Protein AF-A0A840MZK1-F1 (afdb_monomer_lite)

Sequence (96 aa):
MARNSPESRLLETKAEVMKELGGIHPVAALTGADWKNVETWNRAATFPSRYFLVMFWALRRKRLSAPPELWGMVTPVERKQALSAMVSIQKDRLAS

Organism: NCBI:txid211460

Foldseek 3Di:
DDPLDPQAAEDEDPVSLQVLCPHQPSVCVQQVHDSVVSVVLNVDQADALVCCVSSQVSSVVVSYHYDCSNHVDDDPVVVVVVVVVVVVVVVVVVVD

pLDDT: mean 87.8, std 13.53, range [37.25, 97.75]

Radius of gyration: 17.37 Å; chains: 1; bounding box: 43×45×32 Å

Secondary structure (DSSP, 8-state):
-----TT-EE--SHHHHHHHTTSHHHHHHHHT--HHHHHHHHHSSS--GGGHHHHHHHHHHTTEE--GGGGTPPPHHHHHHHHHHHHHHHHHHH--

Structure (mmCIF, N/CA/C/O backbone):
data_AF-A0A840MZK1-F1
#
_entry.id   AF-A0A840MZK1-F1
#
loop_
_atom_site.group_PDB
_atom_site.id
_atom_site.type_symbol
_atom_site.label_atom_id
_atom_site.label_alt_id
_atom_site.label_comp_id
_atom_site.label_asym_id
_atom_site.label_entity_id
_atom_site.label_seq_id
_atom_site.pdbx_PDB_ins_code
_atom_site.Cartn_x
_atom_site.Cartn_y
_atom_site.Cartn_z
_atom_site.occupancy
_atom_site.B_iso_or_equiv
_atom_site.auth_seq_id
_atom_site.auth_comp_id
_atom_site.auth_asym_id
_atom_site.auth_atom_id
_atom_site.pdbx_PDB_model_num
ATOM 1 N N . MET A 1 1 ? -14.047 -6.148 14.757 1.00 37.25 1 MET A N 1
ATOM 2 C CA . MET A 1 1 ? -12.640 -5.695 14.721 1.00 37.25 1 MET A CA 1
ATOM 3 C C . MET A 1 1 ? -11.795 -6.903 14.356 1.00 37.25 1 MET A C 1
ATOM 5 O O . MET A 1 1 ? -11.864 -7.896 15.071 1.00 37.25 1 MET A O 1
ATOM 9 N N . ALA A 1 2 ? -11.150 -6.906 13.188 1.00 42.25 2 ALA A N 1
ATOM 10 C CA . ALA A 1 2 ? -10.387 -8.067 12.733 1.00 42.25 2 ALA A CA 1
ATOM 11 C C . ALA A 1 2 ? -9.230 -8.313 13.711 1.00 42.25 2 ALA A C 1
ATOM 13 O O . ALA A 1 2 ? -8.376 -7.451 13.892 1.00 42.25 2 ALA A O 1
ATOM 14 N N . ARG A 1 3 ? -9.251 -9.465 14.389 1.00 44.78 3 ARG A N 1
ATOM 15 C CA . ARG A 1 3 ? -8.148 -9.912 15.240 1.00 44.78 3 ARG A CA 1
ATOM 16 C C . ARG A 1 3 ? -6.948 -10.150 14.327 1.00 44.78 3 ARG A C 1
ATOM 18 O O . ARG A 1 3 ? -6.980 -11.083 13.528 1.00 44.78 3 ARG A O 1
ATOM 25 N N . ASN A 1 4 ? -5.936 -9.289 14.418 1.00 48.00 4 ASN A N 1
ATOM 26 C CA . ASN A 1 4 ? -4.612 -9.564 13.873 1.00 48.00 4 ASN A CA 1
ATOM 27 C C . ASN A 1 4 ? -4.172 -10.927 14.418 1.00 48.00 4 ASN A C 1
ATOM 29 O O . ASN A 1 4 ? -4.053 -11.099 15.631 1.00 48.00 4 ASN A O 1
ATOM 33 N N . SER A 1 5 ? -3.998 -11.913 13.539 1.00 48.94 5 SER A N 1
ATOM 34 C CA . SER A 1 5 ? -3.338 -13.155 13.925 1.00 48.94 5 SER A CA 1
ATOM 35 C C . SER A 1 5 ? -1.929 -12.804 14.420 1.00 48.94 5 SER A C 1
ATOM 37 O O . SER A 1 5 ? -1.244 -12.036 13.743 1.00 48.94 5 SER A O 1
ATOM 39 N N . PRO A 1 6 ? -1.468 -13.368 15.547 1.00 53.06 6 PRO A N 1
ATOM 40 C CA . PRO A 1 6 ? -0.172 -13.046 16.158 1.00 53.06 6 PRO A CA 1
ATOM 41 C C . PRO A 1 6 ? 1.058 -13.396 15.292 1.00 53.06 6 PRO A C 1
ATOM 43 O O . PRO A 1 6 ? 2.185 -13.180 15.718 1.00 53.06 6 PRO A O 1
ATOM 46 N N . GLU A 1 7 ? 0.865 -13.906 14.072 1.00 60.41 7 GLU A N 1
ATOM 47 C CA . GLU A 1 7 ? 1.929 -14.379 13.180 1.00 60.41 7 GLU A CA 1
ATOM 48 C C . GLU A 1 7 ? 2.213 -13.467 11.976 1.00 60.41 7 GLU A C 1
ATOM 50 O O . GLU A 1 7 ? 3.084 -13.799 11.171 1.00 60.41 7 GLU A O 1
ATOM 55 N N . SER A 1 8 ? 1.486 -12.352 11.799 1.00 70.06 8 SER A N 1
ATOM 56 C CA . SER A 1 8 ? 1.716 -11.445 10.666 1.00 70.06 8 SER A CA 1
ATOM 57 C C . SER A 1 8 ? 2.386 -10.139 11.076 1.00 70.06 8 SER A C 1
ATOM 59 O O . SER A 1 8 ? 1.806 -9.375 11.849 1.00 70.06 8 SER A O 1
ATOM 61 N N . ARG A 1 9 ? 3.566 -9.846 10.512 1.00 88.62 9 ARG A N 1
ATOM 62 C CA . ARG A 1 9 ? 4.244 -8.553 10.709 1.00 88.62 9 ARG A CA 1
ATOM 63 C C . ARG A 1 9 ? 3.429 -7.443 10.043 1.00 88.62 9 ARG A C 1
ATOM 65 O O . ARG A 1 9 ? 3.071 -7.551 8.867 1.00 88.62 9 ARG A O 1
ATOM 72 N N . LEU A 1 10 ? 3.148 -6.385 10.800 1.00 92.50 10 LEU A N 1
ATOM 73 C CA . LEU A 1 10 ? 2.492 -5.183 10.297 1.00 92.50 10 LEU A CA 1
ATOM 74 C C . LEU A 1 10 ? 3.534 -4.265 9.642 1.00 92.50 10 LEU A C 1
ATOM 76 O O . LEU A 1 10 ? 4.584 -4.010 10.224 1.00 92.50 10 LEU A O 1
ATOM 80 N N . LEU A 1 11 ? 3.251 -3.814 8.422 1.00 94.88 11 LEU A N 1
ATOM 81 C CA . LEU A 1 11 ? 4.041 -2.836 7.676 1.00 94.88 11 LEU A CA 1
ATOM 82 C C . LEU A 1 11 ? 3.382 -1.472 7.846 1.00 94.88 11 LEU A C 1
ATOM 84 O O . LEU A 1 11 ? 2.253 -1.283 7.396 1.00 94.88 11 LEU A O 1
ATOM 88 N N . GLU A 1 12 ? 4.062 -0.535 8.492 1.00 93.88 12 GLU A N 1
ATOM 89 C CA . GLU A 1 12 ? 3.473 0.754 8.876 1.00 93.88 12 GLU A CA 1
ATOM 90 C C . GLU A 1 12 ? 3.672 1.817 7.796 1.00 93.88 12 GLU A C 1
ATOM 92 O O . GLU A 1 12 ? 2.949 2.810 7.745 1.00 93.88 12 GLU A O 1
ATOM 97 N N . THR A 1 13 ? 4.622 1.593 6.884 1.00 94.19 13 THR A N 1
ATOM 98 C CA . THR A 1 13 ? 4.970 2.562 5.844 1.00 94.19 13 THR A CA 1
ATOM 99 C C . THR A 1 13 ? 4.831 2.003 4.430 1.00 94.19 13 THR A C 1
ATOM 101 O O . THR A 1 13 ? 5.039 0.818 4.158 1.00 94.19 13 THR A O 1
ATOM 104 N N . LYS A 1 14 ? 4.565 2.894 3.465 1.00 94.31 14 LYS A N 1
ATOM 105 C CA . LYS A 1 14 ? 4.574 2.529 2.038 1.00 94.31 14 LYS A CA 1
ATOM 106 C C . LYS A 1 14 ? 5.938 2.014 1.582 1.00 94.31 14 LYS A C 1
ATOM 108 O O . LYS A 1 14 ? 5.994 1.111 0.756 1.00 94.31 14 LYS A O 1
ATOM 113 N N . ALA A 1 15 ? 7.024 2.568 2.121 1.00 94.06 15 ALA A N 1
ATOM 114 C CA . ALA A 1 15 ? 8.379 2.138 1.792 1.00 94.06 15 ALA A CA 1
ATOM 115 C C . ALA A 1 15 ? 8.613 0.674 2.192 1.00 94.06 15 ALA A C 1
ATOM 117 O O . ALA A 1 15 ? 9.167 -0.090 1.404 1.00 94.06 15 ALA A O 1
ATOM 118 N N . GLU A 1 16 ? 8.131 0.258 3.366 1.00 95.25 16 GLU A N 1
ATOM 119 C CA . GLU A 1 16 ? 8.167 -1.143 3.785 1.00 95.25 16 GLU A CA 1
ATOM 120 C C . GLU A 1 16 ? 7.308 -2.034 2.892 1.00 95.25 16 GLU A C 1
ATOM 122 O O . GLU A 1 16 ? 7.794 -3.065 2.441 1.00 95.25 16 GLU A O 1
ATOM 127 N N . VAL A 1 17 ? 6.071 -1.630 2.578 1.00 95.81 17 VAL A N 1
ATOM 128 C CA . VAL A 1 17 ? 5.200 -2.381 1.654 1.00 95.81 17 VAL A CA 1
ATOM 129 C C . VAL A 1 17 ? 5.888 -2.585 0.305 1.00 95.81 17 VAL A C 1
ATOM 131 O O . VAL A 1 17 ? 5.958 -3.706 -0.192 1.00 95.81 17 VAL A O 1
ATOM 134 N N . MET A 1 18 ? 6.447 -1.520 -0.267 1.00 95.94 18 MET A N 1
ATOM 135 C CA . MET A 1 18 ? 7.160 -1.577 -1.541 1.00 95.94 18 MET A CA 1
ATOM 136 C C . MET A 1 18 ? 8.389 -2.479 -1.454 1.00 95.94 18 MET A C 1
ATOM 138 O O . MET A 1 18 ? 8.571 -3.335 -2.316 1.00 95.94 18 MET A O 1
ATOM 142 N N . LYS A 1 19 ? 9.206 -2.337 -0.404 1.00 96.38 19 LYS A N 1
ATOM 143 C CA . LYS A 1 19 ? 10.394 -3.169 -0.174 1.00 96.38 19 LYS A CA 1
ATOM 144 C C . LYS A 1 19 ? 10.028 -4.648 -0.068 1.00 96.38 19 LYS A C 1
ATOM 146 O O . LYS A 1 19 ? 10.620 -5.475 -0.755 1.00 96.38 19 LYS A O 1
ATOM 151 N N . GLU A 1 20 ? 9.031 -4.979 0.745 1.00 97.00 20 GLU A N 1
ATOM 152 C CA . GLU A 1 20 ? 8.589 -6.356 0.974 1.00 97.00 20 GLU A CA 1
ATOM 153 C C . GLU A 1 20 ? 7.937 -6.978 -0.262 1.00 97.00 20 GLU A C 1
ATOM 155 O O . GLU A 1 20 ? 8.029 -8.186 -0.471 1.00 97.00 20 GLU A O 1
ATOM 160 N N . LEU A 1 21 ? 7.324 -6.177 -1.133 1.00 96.3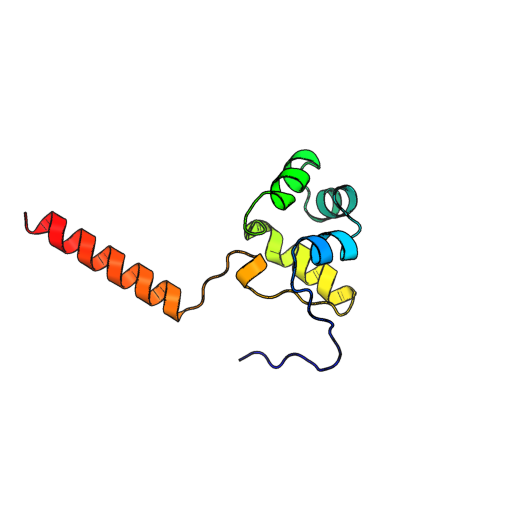8 21 LEU A N 1
ATOM 161 C CA . LEU A 1 21 ? 6.817 -6.638 -2.427 1.00 96.38 21 LEU A CA 1
ATOM 162 C C . LEU A 1 21 ? 7.904 -6.741 -3.513 1.00 96.38 21 LEU A C 1
ATOM 164 O O . LEU A 1 21 ? 7.615 -7.226 -4.603 1.00 96.38 21 LEU A O 1
ATOM 168 N N . GLY A 1 22 ? 9.153 -6.368 -3.212 1.00 95.94 22 GLY A N 1
ATOM 169 C CA . GLY A 1 22 ? 10.301 -6.485 -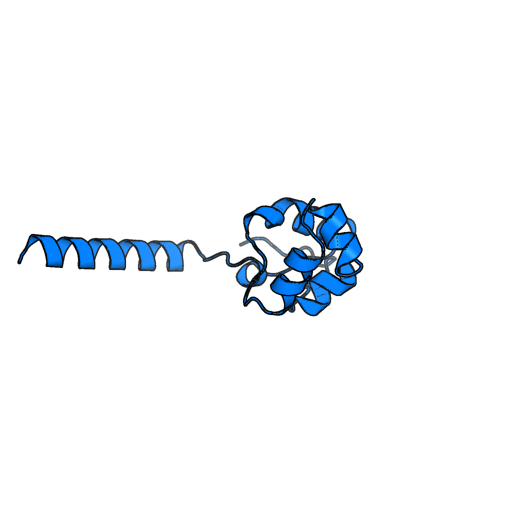4.119 1.00 95.94 22 GLY A CA 1
ATOM 170 C C . GLY A 1 22 ? 10.668 -5.196 -4.862 1.00 95.94 22 GLY A C 1
ATOM 171 O O . GLY A 1 22 ? 11.550 -5.209 -5.715 1.00 95.94 22 GLY A O 1
ATOM 172 N N . GLY A 1 23 ? 10.029 -4.074 -4.540 1.00 96.31 23 GLY A N 1
ATOM 173 C CA . GLY A 1 23 ? 10.296 -2.762 -5.123 1.00 96.31 23 GLY A CA 1
ATOM 174 C C . GLY A 1 23 ? 9.398 -2.418 -6.312 1.00 96.31 23 GLY A C 1
ATOM 175 O O . GLY A 1 23 ? 8.389 -3.069 -6.576 1.00 96.31 23 GLY A O 1
ATOM 176 N N . ILE A 1 24 ? 9.766 -1.356 -7.034 1.00 96.69 24 ILE A N 1
ATOM 177 C CA . ILE A 1 24 ? 8.929 -0.738 -8.077 1.00 96.69 24 ILE A CA 1
ATOM 178 C C . ILE A 1 24 ? 8.608 -1.717 -9.212 1.00 96.69 24 ILE A C 1
ATOM 180 O O . ILE A 1 24 ? 7.440 -1.883 -9.553 1.00 96.69 24 ILE A O 1
ATOM 184 N N . HIS A 1 25 ? 9.612 -2.390 -9.781 1.00 97.00 25 HIS A N 1
ATOM 185 C CA . HIS A 1 25 ? 9.396 -3.273 -10.933 1.00 97.00 25 HIS A CA 1
ATOM 186 C C . HIS A 1 25 ? 8.56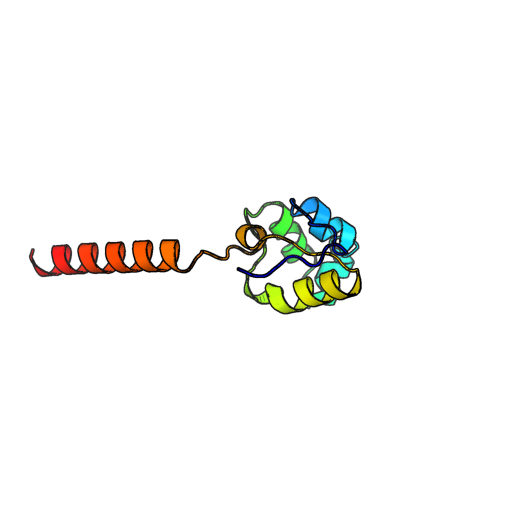2 -4.520 -10.593 1.00 97.00 25 HIS A C 1
ATOM 188 O O . HIS A 1 25 ? 7.610 -4.795 -11.327 1.00 97.00 25 HIS A O 1
ATOM 194 N N . PRO A 1 26 ? 8.815 -5.247 -9.484 1.00 97.50 26 PRO A N 1
ATOM 195 C CA . PRO A 1 26 ? 7.937 -6.345 -9.084 1.00 97.50 26 PRO A CA 1
ATOM 196 C C . PRO A 1 26 ? 6.509 -5.900 -8.771 1.00 97.50 26 PRO A C 1
ATOM 198 O O . PRO A 1 26 ? 5.569 -6.597 -9.139 1.00 97.50 26 PRO A O 1
ATOM 201 N N . VAL A 1 27 ? 6.320 -4.727 -8.156 1.00 97.06 27 VAL A N 1
ATOM 202 C CA . VAL A 1 27 ? 4.978 -4.178 -7.901 1.00 97.06 27 VAL A CA 1
ATOM 203 C C . VAL A 1 27 ? 4.273 -3.792 -9.203 1.00 97.06 27 VAL A C 1
ATOM 205 O O . VAL A 1 27 ? 3.084 -4.067 -9.353 1.00 97.06 27 VAL A O 1
ATOM 208 N N . ALA A 1 28 ? 4.987 -3.213 -10.168 1.00 97.75 28 ALA A N 1
ATOM 209 C CA . ALA A 1 28 ? 4.460 -2.910 -11.498 1.00 97.75 28 ALA A CA 1
ATOM 210 C C . ALA A 1 28 ? 3.977 -4.183 -12.208 1.00 97.75 28 ALA A C 1
ATOM 212 O O . ALA A 1 28 ? 2.824 -4.255 -12.628 1.00 97.75 28 ALA A O 1
ATOM 213 N N . ALA A 1 29 ? 4.805 -5.231 -12.225 1.00 97.69 29 ALA A N 1
ATOM 214 C CA . ALA A 1 29 ? 4.435 -6.530 -12.782 1.00 97.69 29 ALA A CA 1
ATOM 215 C C . ALA A 1 29 ? 3.250 -7.175 -12.038 1.00 97.69 29 ALA A C 1
ATOM 217 O O . ALA A 1 29 ? 2.323 -7.673 -12.671 1.00 97.69 29 ALA A O 1
ATOM 218 N N . LEU A 1 30 ? 3.243 -7.118 -10.700 1.00 97.12 30 LEU A N 1
ATOM 219 C CA . LEU A 1 30 ? 2.169 -7.656 -9.857 1.00 97.12 30 LEU A CA 1
ATOM 220 C C . LEU A 1 30 ? 0.818 -6.982 -10.128 1.00 97.12 30 LEU A C 1
ATOM 222 O O . LEU A 1 30 ? -0.226 -7.627 -10.065 1.00 97.12 30 LEU A O 1
ATOM 226 N N . THR A 1 31 ? 0.832 -5.674 -10.376 1.00 96.19 31 THR A N 1
ATOM 227 C CA . THR A 1 31 ? -0.379 -4.853 -10.512 1.00 96.19 31 THR A CA 1
ATOM 228 C C . THR A 1 31 ? -0.800 -4.620 -11.961 1.00 96.19 31 THR A C 1
ATOM 230 O O . THR A 1 31 ? -1.883 -4.083 -12.196 1.00 96.19 31 THR A O 1
ATOM 233 N N . GLY A 1 32 ? 0.046 -4.982 -12.930 1.00 96.69 32 GLY A N 1
ATOM 234 C CA . GLY A 1 32 ? -0.120 -4.614 -14.338 1.00 96.69 32 GLY A CA 1
ATOM 235 C C . GLY A 1 32 ? -0.006 -3.106 -14.596 1.00 96.69 32 GLY A C 1
ATOM 236 O O . GLY A 1 32 ? -0.424 -2.630 -15.649 1.00 96.69 32 GLY A O 1
ATOM 237 N N . ALA A 1 33 ? 0.499 -2.331 -13.632 1.00 96.31 33 ALA A N 1
ATOM 238 C CA . ALA A 1 33 ? 0.723 -0.899 -13.783 1.00 96.31 33 ALA A CA 1
ATOM 239 C C . ALA A 1 33 ? 2.080 -0.623 -14.445 1.00 96.31 33 ALA A C 1
ATOM 241 O O . ALA A 1 33 ? 3.016 -1.406 -14.311 1.00 96.31 33 ALA A O 1
ATOM 242 N N . ASP A 1 34 ? 2.215 0.530 -15.104 1.00 96.50 34 ASP A N 1
ATOM 243 C CA . ASP A 1 34 ? 3.521 1.008 -15.570 1.00 96.50 34 ASP A CA 1
ATOM 244 C C . ASP A 1 34 ? 4.453 1.309 -14.378 1.00 96.50 34 ASP A C 1
ATOM 246 O O . ASP A 1 34 ? 4.017 1.838 -13.353 1.00 96.50 34 ASP A O 1
ATOM 250 N N . TRP A 1 35 ? 5.747 1.017 -14.514 1.00 96.25 35 TRP A N 1
ATOM 251 C CA . TRP A 1 35 ? 6.742 1.239 -13.464 1.00 96.25 35 TRP A CA 1
ATOM 252 C C . TRP A 1 35 ? 6.849 2.717 -13.079 1.00 96.25 35 TRP A C 1
ATOM 254 O O . TRP A 1 35 ? 6.973 3.023 -11.893 1.00 96.25 35 TRP A O 1
ATOM 264 N N . LYS A 1 36 ? 6.711 3.638 -14.046 1.00 96.00 36 LYS A N 1
ATOM 265 C CA . LYS A 1 36 ? 6.675 5.084 -13.770 1.00 96.00 36 LYS A CA 1
ATOM 266 C C . LYS A 1 36 ? 5.471 5.448 -12.914 1.00 96.00 36 LYS A C 1
ATOM 268 O O . LYS A 1 36 ? 5.586 6.235 -11.981 1.00 96.00 36 LYS A O 1
ATOM 273 N N . ASN A 1 37 ? 4.316 4.843 -13.200 1.00 95.50 37 ASN A N 1
ATOM 274 C CA . ASN A 1 37 ? 3.116 5.043 -12.396 1.00 95.50 37 ASN A CA 1
ATOM 275 C C . ASN A 1 37 ? 3.346 4.545 -10.960 1.00 95.50 37 ASN A C 1
ATOM 277 O O . ASN A 1 37 ? 3.063 5.269 -10.010 1.00 95.50 37 ASN A O 1
ATOM 281 N N . VAL A 1 38 ? 3.941 3.363 -10.793 1.00 96.12 38 VAL A N 1
ATOM 282 C CA . VAL A 1 38 ? 4.287 2.824 -9.468 1.00 96.12 38 VAL A CA 1
ATOM 283 C C . VAL A 1 38 ? 5.285 3.716 -8.721 1.00 96.12 38 VAL A C 1
ATOM 285 O O . VAL A 1 38 ? 5.137 3.919 -7.517 1.00 96.12 38 VAL A O 1
ATOM 288 N N . GLU A 1 39 ? 6.260 4.318 -9.406 1.00 94.75 39 GLU A N 1
ATOM 289 C CA . GLU A 1 39 ? 7.170 5.293 -8.794 1.00 94.75 39 GLU A CA 1
ATOM 290 C C . GLU A 1 39 ? 6.412 6.506 -8.229 1.00 94.75 39 GLU A C 1
ATOM 292 O O . GLU A 1 39 ? 6.709 6.964 -7.122 1.00 94.75 39 GLU A O 1
ATOM 297 N N . THR A 1 40 ? 5.379 6.997 -8.925 1.00 94.50 40 THR A N 1
ATOM 298 C CA . THR A 1 40 ? 4.574 8.118 -8.409 1.00 94.50 40 THR A CA 1
ATOM 299 C C . THR A 1 40 ? 3.833 7.771 -7.114 1.00 94.50 40 THR A C 1
ATOM 301 O O . THR A 1 40 ? 3.628 8.651 -6.275 1.00 94.50 40 THR A O 1
ATOM 304 N N . TRP A 1 41 ? 3.513 6.492 -6.870 1.00 93.56 41 TRP A N 1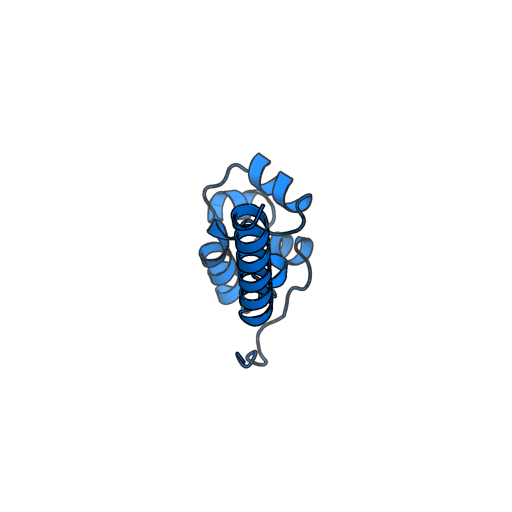
ATOM 305 C CA . TRP A 1 41 ? 2.868 6.060 -5.623 1.00 93.56 41 TRP A CA 1
ATOM 306 C C . TRP A 1 41 ? 3.767 6.250 -4.403 1.00 93.56 41 TRP A C 1
ATOM 308 O O . TRP A 1 41 ? 3.252 6.426 -3.301 1.00 93.56 41 TRP A O 1
ATOM 318 N N . ASN A 1 42 ? 5.095 6.288 -4.564 1.00 86.50 42 ASN A N 1
ATOM 319 C CA . ASN A 1 42 ? 5.996 6.631 -3.460 1.00 86.50 42 ASN A CA 1
ATOM 320 C C . ASN A 1 42 ? 5.800 8.080 -2.998 1.00 86.50 42 ASN A C 1
ATOM 322 O O . ASN A 1 42 ? 5.889 8.346 -1.800 1.00 86.50 42 ASN A O 1
ATOM 326 N N . ARG A 1 43 ? 5.453 8.985 -3.918 1.00 88.31 43 ARG A N 1
ATOM 327 C CA . ARG A 1 43 ? 5.225 10.412 -3.641 1.00 88.31 43 ARG A CA 1
ATOM 328 C C . ARG A 1 43 ? 3.790 10.720 -3.205 1.00 88.31 43 ARG A C 1
ATOM 330 O O . ARG A 1 43 ? 3.569 11.718 -2.532 1.00 88.31 43 ARG A O 1
ATOM 337 N N . ALA A 1 44 ? 2.826 9.879 -3.576 1.00 91.81 44 ALA A N 1
ATOM 338 C CA . ALA A 1 44 ? 1.429 10.022 -3.159 1.00 91.81 44 ALA A CA 1
ATOM 339 C C . ALA A 1 44 ? 1.263 9.828 -1.640 1.00 91.81 44 ALA A C 1
ATOM 341 O O . ALA A 1 44 ? 2.116 9.223 -1.005 1.00 91.81 44 ALA A O 1
ATOM 342 N N . ALA A 1 45 ? 0.161 10.266 -1.032 1.00 91.06 45 ALA A N 1
ATOM 343 C CA . ALA A 1 45 ? -0.086 9.977 0.388 1.00 91.06 45 ALA A CA 1
ATOM 344 C C . ALA A 1 45 ? -0.383 8.483 0.627 1.00 91.06 45 ALA A C 1
ATOM 346 O O . ALA A 1 45 ? 0.105 7.883 1.582 1.00 91.06 45 ALA A O 1
ATOM 347 N N . THR A 1 46 ? -1.130 7.867 -0.288 1.00 94.88 46 THR A N 1
ATOM 348 C CA . THR A 1 46 ? -1.657 6.505 -0.160 1.00 94.88 46 THR A CA 1
ATOM 349 C C . THR A 1 46 ? -1.462 5.711 -1.450 1.00 94.88 46 THR A C 1
ATOM 351 O O . THR A 1 46 ? -1.229 6.270 -2.525 1.00 94.88 46 THR A O 1
ATOM 354 N N . PHE A 1 47 ? -1.542 4.386 -1.348 1.00 95.12 47 PHE A N 1
ATOM 355 C CA . PHE A 1 47 ? -1.637 3.505 -2.502 1.00 95.12 47 PHE A CA 1
ATOM 356 C C . PHE A 1 47 ? -3.011 3.636 -3.170 1.00 95.12 47 PHE A C 1
ATOM 358 O O . PHE A 1 47 ? -4.018 3.823 -2.481 1.00 95.12 47 PHE A O 1
ATOM 365 N N . PRO A 1 48 ? -3.100 3.466 -4.500 1.00 93.19 48 PRO A N 1
ATOM 366 C CA . PRO A 1 48 ? -4.388 3.475 -5.175 1.00 93.19 48 PRO A CA 1
ATOM 367 C C . PRO A 1 48 ? -5.241 2.279 -4.735 1.00 93.19 48 PRO A C 1
ATOM 369 O O . PRO A 1 48 ? -4.850 1.123 -4.916 1.00 93.19 48 PRO A O 1
ATOM 372 N N . SER A 1 49 ? -6.450 2.542 -4.236 1.00 91.31 49 SER A N 1
ATOM 373 C CA . SER A 1 49 ? -7.326 1.507 -3.671 1.00 91.31 49 SER A CA 1
ATOM 374 C C . SER A 1 49 ? -7.710 0.413 -4.679 1.00 91.31 49 SER A C 1
ATOM 376 O O . SER A 1 49 ? -7.970 -0.721 -4.283 1.00 91.31 49 SER A O 1
ATOM 378 N N . ARG A 1 50 ? -7.677 0.699 -5.992 1.00 92.12 50 ARG A N 1
ATOM 379 C CA . ARG A 1 50 ? -7.943 -0.294 -7.053 1.00 92.12 50 ARG A CA 1
ATOM 380 C C . ARG A 1 50 ? -6.968 -1.480 -7.054 1.00 92.12 50 ARG A C 1
ATOM 382 O O . ARG A 1 50 ? -7.331 -2.554 -7.518 1.00 92.12 50 ARG A O 1
ATOM 389 N N . TYR A 1 51 ? -5.752 -1.301 -6.531 1.00 94.75 51 TYR A N 1
ATOM 390 C CA . TYR A 1 51 ? -4.734 -2.357 -6.449 1.00 94.75 51 TYR A CA 1
ATOM 391 C C . TYR A 1 51 ? -4.692 -3.053 -5.086 1.00 94.75 51 TYR A C 1
ATOM 393 O O . TYR A 1 51 ? -3.883 -3.960 -4.889 1.00 94.75 51 TYR A O 1
ATOM 401 N N . PHE A 1 52 ? -5.573 -2.667 -4.157 1.00 94.69 52 PHE A N 1
ATOM 402 C CA . PHE A 1 52 ? -5.586 -3.189 -2.795 1.00 94.69 52 PHE A CA 1
ATOM 403 C C . PHE A 1 52 ? -5.586 -4.716 -2.765 1.00 94.69 52 PHE A C 1
ATOM 405 O O . PHE A 1 52 ? -4.706 -5.310 -2.154 1.00 94.69 52 PHE A O 1
ATOM 412 N N . LEU A 1 53 ? -6.535 -5.358 -3.454 1.00 94.94 53 LEU A N 1
ATOM 413 C CA . LEU A 1 53 ? -6.690 -6.810 -3.375 1.00 94.94 53 LEU A CA 1
ATOM 414 C C . LEU A 1 53 ? -5.426 -7.544 -3.835 1.00 94.94 53 LEU A C 1
ATOM 416 O O . LEU A 1 53 ? -4.988 -8.468 -3.155 1.00 94.94 53 LEU A O 1
ATOM 420 N N . VAL A 1 54 ? -4.807 -7.122 -4.943 1.00 97.00 54 VAL A N 1
ATOM 421 C CA . VAL A 1 54 ? -3.635 -7.823 -5.492 1.00 97.00 54 VAL A CA 1
ATOM 422 C C . VAL A 1 54 ? -2.413 -7.670 -4.583 1.00 97.00 54 VAL A C 1
ATOM 424 O O . VAL A 1 54 ? -1.729 -8.652 -4.292 1.00 97.00 54 VAL A O 1
ATOM 427 N N . MET A 1 55 ? -2.177 -6.463 -4.059 1.00 96.50 55 MET A N 1
ATOM 428 C CA . MET A 1 55 ? -1.051 -6.198 -3.164 1.00 96.50 55 MET A CA 1
ATOM 429 C C . MET A 1 55 ? -1.275 -6.832 -1.787 1.00 96.50 55 MET A C 1
ATOM 431 O O . MET A 1 55 ? -0.365 -7.450 -1.241 1.00 96.50 55 MET A O 1
ATOM 435 N N . PHE A 1 56 ? -2.496 -6.769 -1.254 1.00 95.44 56 PHE A N 1
ATOM 436 C CA . PHE A 1 56 ? -2.870 -7.405 0.008 1.00 95.44 56 PHE A CA 1
ATOM 437 C C . PHE A 1 56 ? -2.690 -8.925 -0.044 1.00 95.44 56 PHE A C 1
ATOM 439 O O . PHE A 1 56 ? -2.117 -9.511 0.874 1.00 95.44 56 PHE A O 1
ATOM 446 N N . TRP A 1 57 ? -3.110 -9.579 -1.131 1.00 95.56 57 TRP A N 1
ATOM 447 C CA . TRP A 1 57 ? -2.885 -11.015 -1.308 1.00 95.56 57 TRP A CA 1
ATOM 448 C C . TRP A 1 57 ? -1.398 -11.370 -1.396 1.00 95.56 57 TRP A C 1
ATOM 450 O O . TRP A 1 57 ? -0.977 -12.367 -0.805 1.00 95.56 57 TRP A O 1
ATOM 460 N N . ALA A 1 58 ? -0.591 -10.554 -2.078 1.00 96.69 58 ALA A N 1
ATOM 461 C CA . ALA A 1 58 ? 0.856 -10.749 -2.138 1.00 96.69 58 ALA A CA 1
ATOM 462 C C . ALA A 1 58 ? 1.519 -10.602 -0.756 1.00 96.69 58 ALA A C 1
ATOM 464 O O . ALA A 1 58 ? 2.343 -11.439 -0.385 1.00 96.69 58 ALA A O 1
ATOM 465 N N . LEU A 1 59 ? 1.106 -9.609 0.040 1.00 95.75 59 LEU A N 1
ATOM 466 C CA . LEU A 1 59 ? 1.554 -9.447 1.426 1.00 95.75 59 LEU A CA 1
ATOM 467 C C . LEU A 1 59 ? 1.132 -10.636 2.300 1.00 95.75 59 LEU A C 1
ATOM 469 O O . LEU A 1 59 ? 1.964 -11.207 3.004 1.00 95.75 59 LEU A O 1
ATOM 473 N N . ARG A 1 60 ? -0.123 -11.095 2.197 1.00 94.50 60 ARG A N 1
ATOM 474 C CA . ARG A 1 60 ? -0.613 -12.244 2.976 1.00 94.50 60 ARG A CA 1
ATOM 475 C C . ARG A 1 60 ? 0.156 -13.529 2.702 1.00 94.50 60 ARG A C 1
ATOM 477 O O . ARG A 1 60 ? 0.404 -14.282 3.640 1.00 94.50 60 ARG A O 1
ATOM 484 N N . ARG A 1 61 ? 0.572 -13.776 1.455 1.00 94.88 61 ARG A N 1
ATOM 485 C CA . ARG A 1 61 ? 1.434 -14.925 1.111 1.00 94.88 61 ARG A CA 1
ATOM 486 C C . ARG A 1 61 ? 2.782 -14.882 1.833 1.00 94.88 61 ARG A C 1
ATOM 488 O O . ARG A 1 61 ? 3.355 -15.932 2.098 1.00 94.88 61 ARG A O 1
ATOM 495 N N . LYS A 1 62 ? 3.253 -13.687 2.193 1.00 94.75 62 LYS A N 1
ATOM 496 C CA . LYS A 1 62 ? 4.466 -13.456 2.986 1.00 94.75 62 LYS A CA 1
ATOM 497 C C . LYS A 1 62 ? 4.204 -13.355 4.493 1.00 94.75 62 LYS A C 1
ATOM 499 O O . LYS A 1 62 ? 5.121 -13.028 5.234 1.00 94.75 62 LYS A O 1
ATOM 504 N N . ARG A 1 63 ? 2.973 -13.620 4.954 1.00 95.12 63 ARG A N 1
ATOM 505 C CA . ARG A 1 63 ? 2.531 -13.372 6.340 1.00 95.12 63 ARG A CA 1
ATOM 506 C C . ARG A 1 63 ? 2.746 -11.908 6.757 1.00 95.12 63 ARG A C 1
ATOM 508 O O . ARG A 1 63 ? 3.109 -11.617 7.888 1.00 95.12 63 ARG A O 1
ATOM 515 N N . LEU A 1 64 ? 2.519 -10.978 5.834 1.00 95.12 64 LEU A N 1
ATOM 516 C CA . LEU A 1 64 ? 2.594 -9.538 6.073 1.00 95.12 64 LEU A CA 1
ATOM 517 C C . LEU A 1 64 ? 1.202 -8.914 5.960 1.00 95.12 64 LEU A C 1
ATOM 519 O O . LEU A 1 64 ? 0.332 -9.425 5.249 1.00 95.12 64 LEU A O 1
ATOM 523 N N . SER A 1 65 ? 1.005 -7.794 6.646 1.00 94.12 65 SER A N 1
ATOM 524 C CA . SER A 1 65 ? -0.201 -6.970 6.550 1.00 94.12 65 SER A CA 1
ATOM 525 C C . SER A 1 65 ? 0.173 -5.491 6.532 1.00 94.12 65 SER A C 1
ATOM 527 O O . SER A 1 65 ? 1.260 -5.124 6.962 1.00 94.12 65 SER A O 1
ATOM 529 N N . ALA A 1 66 ? -0.723 -4.640 6.045 1.00 92.88 66 ALA A N 1
ATOM 530 C CA . ALA A 1 66 ? -0.551 -3.191 6.010 1.00 92.88 66 ALA A CA 1
ATOM 531 C C . ALA A 1 66 ? -1.865 -2.522 6.432 1.00 92.88 66 ALA A C 1
ATOM 533 O O . ALA A 1 66 ? -2.933 -3.030 6.067 1.00 92.88 66 ALA A O 1
ATOM 534 N N . PRO A 1 67 ? -1.816 -1.418 7.191 1.00 91.81 67 PRO A N 1
ATOM 535 C CA . PRO A 1 67 ? -3.006 -0.835 7.778 1.00 91.81 67 PRO A CA 1
ATOM 536 C C . PRO A 1 67 ? -3.852 -0.099 6.709 1.00 91.81 67 PRO A C 1
ATOM 538 O O . PRO A 1 67 ? -3.314 0.312 5.671 1.00 91.81 67 PRO A O 1
ATOM 541 N N . PRO A 1 68 ? -5.185 0.008 6.895 1.00 89.25 68 PRO A N 1
ATOM 542 C CA . PRO A 1 68 ? -6.125 0.554 5.902 1.00 89.25 68 PRO A CA 1
ATOM 543 C C . PRO A 1 68 ? -5.778 1.962 5.390 1.00 89.25 68 PRO A C 1
ATOM 545 O O . PRO A 1 68 ? -6.037 2.288 4.229 1.00 89.25 68 PRO A O 1
ATOM 548 N N . GLU A 1 69 ? -5.150 2.774 6.233 1.00 90.00 69 GLU A N 1
ATOM 549 C CA . GLU A 1 69 ? -4.761 4.159 5.974 1.00 90.00 69 GLU A CA 1
ATOM 550 C C . GLU A 1 69 ? -3.772 4.247 4.807 1.00 90.00 69 GLU A C 1
ATOM 552 O O . GLU A 1 69 ? -3.871 5.150 3.975 1.00 90.00 69 GLU A O 1
ATOM 557 N N . LEU A 1 70 ? -2.884 3.252 4.653 1.00 93.44 70 LEU A N 1
ATOM 558 C CA . LEU A 1 70 ? -1.963 3.193 3.513 1.00 93.44 70 LEU A CA 1
ATOM 559 C C . LEU A 1 70 ? -2.684 2.988 2.176 1.00 93.44 70 LEU A C 1
ATOM 561 O O . LEU A 1 70 ? -2.102 3.265 1.131 1.00 93.44 70 LEU A O 1
ATOM 565 N N . TRP A 1 71 ? -3.939 2.538 2.184 1.00 92.38 71 TRP A N 1
ATOM 566 C CA . TRP A 1 71 ? -4.749 2.265 0.992 1.00 92.38 71 TRP A CA 1
ATOM 567 C C . TRP A 1 71 ? -5.797 3.350 0.713 1.00 92.38 71 TRP A C 1
ATOM 569 O O . TRP A 1 71 ? -6.650 3.170 -0.163 1.00 92.38 71 TRP A O 1
ATOM 579 N N . GLY A 1 72 ? -5.772 4.449 1.479 1.00 87.44 72 GLY A N 1
ATOM 580 C CA . GLY A 1 72 ? -6.791 5.499 1.422 1.00 87.44 72 GLY A CA 1
ATOM 581 C C . GLY A 1 72 ? -8.177 5.013 1.845 1.00 87.44 72 GLY A C 1
ATOM 582 O O . GLY A 1 72 ? -9.182 5.574 1.413 1.00 87.44 72 GLY A O 1
ATOM 583 N N . MET A 1 73 ? -8.250 3.939 2.636 1.00 87.31 73 MET A N 1
ATOM 584 C CA . MET A 1 73 ? -9.518 3.436 3.147 1.00 87.31 73 MET A CA 1
ATOM 585 C C . MET A 1 73 ? -9.930 4.243 4.370 1.00 87.31 73 MET A C 1
ATOM 587 O O . MET A 1 73 ? -9.169 4.366 5.323 1.00 87.31 73 MET A O 1
ATOM 591 N N . VAL A 1 74 ? -11.159 4.750 4.338 1.00 81.69 74 VAL A N 1
ATOM 592 C CA . VAL A 1 74 ? -11.789 5.423 5.475 1.00 81.69 74 VAL A CA 1
ATOM 593 C C . VAL A 1 74 ? -12.677 4.454 6.243 1.00 81.69 74 VAL A C 1
ATOM 595 O O . VAL A 1 74 ? -13.267 3.522 5.683 1.00 81.69 74 VAL A O 1
ATOM 598 N N . THR A 1 75 ? -12.808 4.692 7.538 1.00 80.88 75 THR A N 1
ATOM 599 C CA . THR A 1 75 ? -13.713 3.945 8.405 1.00 80.88 75 THR A CA 1
ATOM 600 C C . THR A 1 75 ? -15.184 4.227 8.056 1.00 80.88 75 THR A C 1
ATOM 602 O O . THR A 1 75 ? -15.523 5.276 7.495 1.00 80.88 75 THR A O 1
ATOM 605 N N . PRO A 1 76 ? -16.121 3.330 8.423 1.00 81.69 76 PRO A N 1
ATOM 606 C CA . PRO A 1 76 ? -17.554 3.589 8.269 1.00 81.69 76 PRO A CA 1
ATOM 607 C C . PRO A 1 76 ? -18.032 4.851 9.000 1.00 81.69 76 PRO A C 1
ATOM 609 O O . PRO A 1 76 ? -18.979 5.495 8.550 1.00 81.69 76 PRO A O 1
ATOM 612 N N . VAL A 1 77 ? -17.383 5.205 10.115 1.00 84.88 77 VAL A N 1
ATOM 613 C CA . VAL A 1 77 ? -17.695 6.408 10.897 1.00 84.88 77 VAL A CA 1
ATOM 614 C C . VAL A 1 77 ? -17.315 7.658 10.111 1.00 84.88 77 VAL A C 1
ATOM 616 O O . VAL A 1 77 ? -18.176 8.507 9.891 1.00 84.88 77 VAL A O 1
ATOM 619 N N . GLU A 1 78 ? -16.080 7.726 9.614 1.00 83.31 78 GLU A N 1
ATOM 620 C CA . GLU A 1 78 ? -15.601 8.838 8.782 1.00 83.31 78 GLU A CA 1
ATOM 621 C C . GLU A 1 78 ? -16.437 8.973 7.506 1.00 83.31 78 GLU A C 1
ATOM 623 O O . GLU A 1 78 ? -16.853 10.071 7.139 1.00 83.31 78 GLU A O 1
ATOM 628 N N . ARG A 1 79 ? -16.788 7.848 6.868 1.00 85.12 79 ARG A N 1
ATOM 629 C CA . ARG A 1 79 ? -17.689 7.848 5.709 1.00 85.12 79 ARG A CA 1
ATOM 630 C C . ARG A 1 79 ? -19.065 8.419 6.055 1.00 85.12 79 ARG A C 1
ATOM 632 O O . ARG A 1 79 ? -19.600 9.215 5.287 1.00 85.12 79 ARG A O 1
ATOM 639 N N . LYS A 1 80 ? -19.655 8.018 7.187 1.00 89.38 80 LYS A N 1
ATOM 640 C CA . LYS A 1 80 ? -20.961 8.525 7.637 1.00 89.38 80 LYS A CA 1
ATOM 641 C C . LYS A 1 80 ? -20.898 10.024 7.926 1.00 89.38 80 LYS A C 1
ATOM 643 O O . LYS A 1 80 ? -21.801 10.746 7.523 1.00 89.38 80 LYS A O 1
ATOM 648 N N . GLN A 1 81 ? -19.835 10.489 8.579 1.00 90.75 81 GLN A N 1
ATOM 649 C CA . GLN A 1 81 ? -19.610 11.910 8.850 1.00 90.75 81 GLN A CA 1
ATOM 650 C C . GLN A 1 81 ? -19.491 12.718 7.552 1.00 90.75 81 GLN A C 1
ATOM 652 O O . GLN A 1 81 ? -20.178 13.728 7.405 1.00 90.75 81 GLN A O 1
ATOM 657 N N . ALA A 1 82 ? -18.705 12.237 6.585 1.00 85.56 82 ALA A N 1
ATOM 658 C CA . ALA A 1 82 ? -18.560 12.879 5.281 1.00 85.56 82 ALA A CA 1
ATOM 659 C C . ALA A 1 82 ? -19.898 12.962 4.525 1.00 85.56 82 ALA A C 1
ATOM 661 O O . ALA A 1 82 ? -20.254 14.022 4.016 1.00 85.56 82 ALA A O 1
ATOM 662 N N . LEU A 1 83 ? -20.678 11.874 4.503 1.00 89.12 83 LEU A N 1
ATOM 663 C CA . LEU A 1 83 ? -21.999 11.858 3.865 1.00 89.12 83 LEU A CA 1
ATOM 664 C C . LEU A 1 83 ? -22.974 12.833 4.534 1.00 89.12 83 LEU A C 1
ATOM 666 O O . LEU A 1 83 ? -23.653 13.584 3.839 1.00 89.12 83 LEU A O 1
ATOM 670 N N . SER A 1 84 ? -23.020 12.860 5.869 1.00 91.31 84 SER A N 1
ATOM 671 C CA . SER A 1 84 ? -23.856 13.811 6.608 1.00 91.31 84 SER A CA 1
ATOM 672 C C . SER A 1 84 ? -23.502 15.265 6.279 1.00 91.31 84 SER A C 1
ATOM 674 O O . SER A 1 84 ? -24.406 16.064 6.048 1.00 91.31 84 SER A O 1
ATOM 676 N N . ALA A 1 85 ? -22.208 15.596 6.197 1.00 90.62 85 ALA A N 1
ATOM 677 C CA . ALA A 1 85 ? -21.740 16.938 5.847 1.00 90.62 85 ALA A CA 1
ATOM 678 C C . ALA A 1 85 ? -22.092 17.336 4.401 1.00 90.62 85 ALA A C 1
ATOM 680 O O . ALA A 1 85 ? -22.448 18.480 4.130 1.00 90.62 85 ALA A O 1
ATOM 681 N N . MET A 1 86 ? -22.041 16.397 3.452 1.00 88.25 86 MET A N 1
ATOM 682 C CA . MET A 1 86 ? -22.458 16.669 2.070 1.00 88.25 86 MET A CA 1
ATOM 683 C C . MET A 1 86 ? -23.962 16.950 1.969 1.00 88.25 86 MET A C 1
ATOM 685 O O . MET A 1 86 ? -24.375 17.862 1.253 1.00 88.25 86 MET A O 1
ATOM 689 N N . VAL A 1 87 ? -24.781 16.196 2.711 1.00 91.44 87 VAL A N 1
ATOM 690 C CA . VAL A 1 87 ? -26.240 16.379 2.733 1.00 91.44 87 VAL A CA 1
ATOM 691 C C . VAL A 1 87 ? -26.627 17.731 3.336 1.00 91.44 87 VAL A C 1
ATOM 693 O O . VAL A 1 87 ? -27.555 18.363 2.830 1.00 91.44 87 VAL A O 1
ATOM 696 N N . SER A 1 88 ? -25.931 18.206 4.377 1.00 87.19 88 SER A N 1
ATOM 697 C CA . SE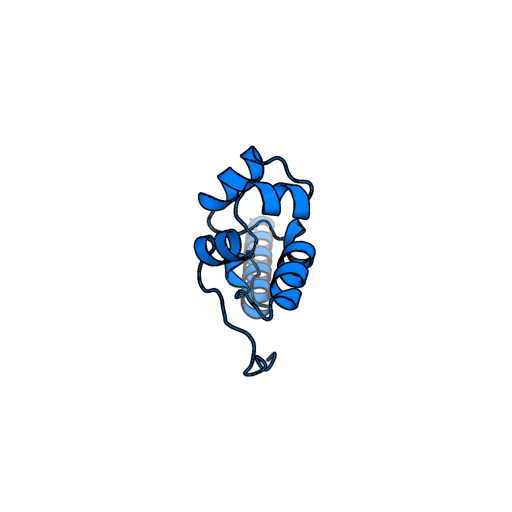R A 1 88 ? -26.196 19.540 4.937 1.00 87.19 88 SER A CA 1
ATOM 698 C C . SER A 1 88 ? -25.869 20.650 3.937 1.00 87.19 88 SER A C 1
ATOM 700 O O . SER A 1 88 ? -26.720 21.494 3.682 1.00 87.19 88 SER A O 1
ATOM 702 N N . ILE A 1 89 ? -24.712 20.582 3.266 1.00 85.94 89 ILE A N 1
ATOM 703 C CA . ILE A 1 89 ? -24.313 21.575 2.250 1.00 85.94 89 ILE A CA 1
ATOM 704 C C . ILE A 1 89 ? -25.335 21.654 1.105 1.00 85.94 89 ILE A C 1
ATOM 706 O O . ILE A 1 89 ? -25.636 22.736 0.600 1.00 85.94 89 ILE A O 1
ATOM 710 N N . GLN A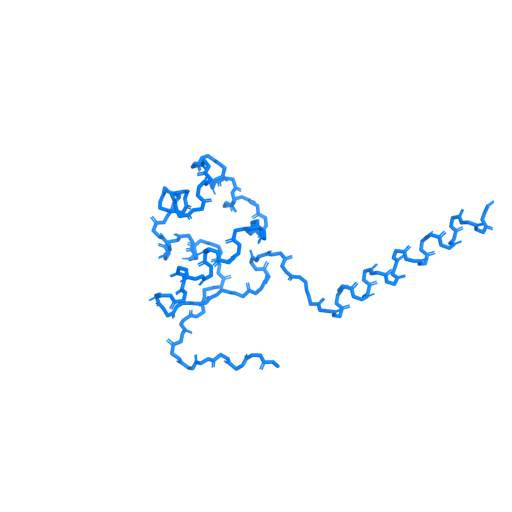 1 90 ? -25.872 20.512 0.670 1.00 84.50 90 GLN A N 1
ATOM 711 C CA . GLN A 1 90 ? -26.864 20.481 -0.403 1.00 84.50 90 GLN A CA 1
ATOM 712 C C . GLN A 1 90 ? -28.208 21.082 0.030 1.00 84.50 90 GLN A C 1
ATOM 714 O O . GLN A 1 90 ? -28.852 21.754 -0.773 1.00 84.50 90 GLN A O 1
ATOM 719 N N . LYS A 1 91 ? -28.621 20.868 1.286 1.00 77.88 91 LYS A N 1
ATOM 720 C CA . LYS A 1 91 ? -29.835 21.482 1.842 1.00 77.88 91 LYS A CA 1
ATOM 721 C C . LYS A 1 91 ? -29.718 23.002 1.918 1.00 77.88 91 LYS A C 1
ATOM 723 O O . LYS A 1 91 ? -30.644 23.683 1.493 1.00 77.88 91 LYS A O 1
ATOM 728 N N . ASP A 1 92 ? -28.576 23.518 2.363 1.00 75.00 92 ASP A N 1
ATOM 729 C CA . ASP A 1 92 ? -28.358 24.965 2.486 1.00 75.00 92 ASP A CA 1
ATOM 730 C C . ASP A 1 92 ? -28.381 25.671 1.117 1.00 75.00 92 ASP A C 1
ATOM 732 O O . ASP A 1 92 ? -28.923 26.767 0.988 1.00 75.00 92 ASP A O 1
ATOM 736 N N . ARG A 1 93 ? -27.875 25.014 0.061 1.00 74.38 93 ARG A N 1
ATOM 737 C CA . ARG A 1 93 ? -27.919 25.534 -1.322 1.00 74.38 93 ARG A CA 1
ATOM 738 C C . ARG A 1 93 ? -29.301 25.514 -1.974 1.00 74.38 93 ARG A C 1
ATOM 740 O O . ARG A 1 93 ? -29.492 26.223 -2.951 1.00 74.38 93 ARG A O 1
ATOM 747 N N . LEU A 1 94 ? -30.220 24.675 -1.501 1.00 70.00 94 LEU A N 1
ATOM 748 C CA . LEU A 1 94 ? -31.594 24.591 -2.019 1.00 70.00 94 LEU A CA 1
ATOM 749 C C . LEU A 1 94 ? -32.565 25.508 -1.262 1.00 70.00 94 LEU A C 1
ATOM 751 O O . LEU A 1 94 ? -33.690 25.702 -1.712 1.00 70.00 94 LEU A O 1
ATOM 755 N N . ALA A 1 95 ? -32.146 26.029 -0.108 1.00 66.19 95 ALA A N 1
ATOM 756 C CA . ALA A 1 95 ? -32.916 26.949 0.724 1.00 66.19 95 ALA A CA 1
ATOM 757 C C . ALA A 1 95 ? -32.558 28.434 0.492 1.00 66.19 95 ALA A C 1
ATOM 759 O O . ALA A 1 95 ? -33.128 29.293 1.164 1.00 66.19 95 ALA A O 1
ATOM 760 N N . SER A 1 96 ? -31.621 28.720 -0.424 1.00 55.72 96 SER A N 1
ATOM 761 C CA . SER A 1 96 ? -31.232 30.066 -0.889 1.00 55.72 96 SER A CA 1
ATOM 762 C C . SER A 1 96 ? -31.756 30.313 -2.298 1.00 55.72 96 SER A C 1
ATOM 764 O O . SER A 1 96 ? -32.096 31.477 -2.594 1.00 55.72 96 SER A O 1
#